Protein AF-A0A959N0I7-F1 (afdb_monomer_lite)

Radius of gyration: 16.75 Å; chains: 1; bounding box: 38×23×42 Å

Foldseek 3Di:
DVVVVVVVVVCVVVVVVVVDDPVQQCDAPDPQAHRVVLVVVVVVVVVVVVVVVVVCVVVDPPCVVPDDDPVNVVCVVVVDDDPDGDGDPPVPPVPRDDD

pLDDT: mean 81.97, std 13.55, range [45.0, 97.19]

Secondary structure (DSSP, 8-state):
--HHHHHHHHHHHHHHHTTS-HHHHH--SSTTBPPHHHHHHHHHHHHHHHHHHHHHHHH--TTTTSPPPHHHHHHHHHTS------B--TTTTTTS---

Sequence (99 aa):
MQIEKFNETLEIWINELNKFSFEQLLKKPDEKSWSLGQVYMHIIEEANWYNDQCKLALSDIENTDKPLSDDAKKLFEAGSFADKKIHADPVISENVKHP

Structure (mmCIF, N/CA/C/O backbone):
data_AF-A0A959N0I7-F1
#
_entry.id   AF-A0A959N0I7-F1
#
loop_
_atom_site.group_PDB
_atom_site.id
_atom_site.type_symbol
_atom_site.label_atom_id
_atom_site.label_alt_id
_atom_site.label_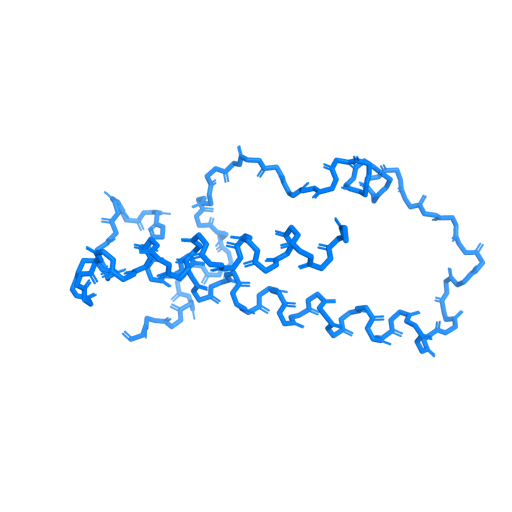comp_id
_atom_site.label_asym_id
_atom_site.label_entity_id
_atom_site.label_seq_id
_atom_site.pdbx_PDB_ins_code
_atom_site.Cartn_x
_atom_site.Cartn_y
_atom_site.Cartn_z
_atom_site.occupancy
_atom_site.B_iso_or_equiv
_atom_site.auth_seq_id
_atom_site.auth_comp_id
_atom_site.auth_asym_id
_atom_site.auth_atom_id
_atom_site.pdbx_PDB_model_num
ATOM 1 N N . MET A 1 1 ? -10.008 0.488 -19.131 1.00 60.78 1 MET A N 1
ATOM 2 C CA . MET A 1 1 ? -9.814 -0.936 -18.763 1.00 60.78 1 MET A CA 1
ATOM 3 C C . MET A 1 1 ? -8.683 -1.236 -17.757 1.00 60.78 1 MET A C 1
ATOM 5 O O . MET A 1 1 ? -8.834 -2.197 -17.022 1.00 60.78 1 MET A O 1
ATOM 9 N N . GLN A 1 2 ? -7.590 -0.459 -17.625 1.00 76.69 2 GLN A N 1
ATOM 10 C CA . GLN A 1 2 ? -6.690 -0.564 -16.439 1.00 76.69 2 GLN A CA 1
ATOM 11 C C . GLN A 1 2 ? -6.929 0.555 -15.413 1.00 76.69 2 GLN A C 1
ATOM 13 O O . GLN A 1 2 ? -6.985 0.295 -14.217 1.00 76.69 2 GLN A O 1
ATOM 18 N N . ILE A 1 3 ? -7.164 1.780 -15.892 1.00 84.94 3 ILE A N 1
ATOM 19 C CA . ILE A 1 3 ? -7.516 2.935 -15.050 1.00 84.94 3 ILE A CA 1
ATOM 20 C C . ILE A 1 3 ? -8.853 2.740 -14.321 1.00 84.94 3 ILE A C 1
ATOM 22 O O . ILE A 1 3 ? -8.954 3.094 -13.156 1.00 84.94 3 ILE A O 1
ATOM 26 N N . GLU A 1 4 ? -9.859 2.139 -14.966 1.00 90.12 4 GLU A N 1
ATOM 27 C CA . GLU A 1 4 ? -11.139 1.814 -14.306 1.00 90.12 4 GLU A CA 1
ATOM 28 C C . GLU A 1 4 ? -10.918 0.894 -13.102 1.00 90.12 4 GLU A C 1
ATOM 30 O O . GLU A 1 4 ? -11.290 1.251 -11.994 1.00 90.12 4 GLU A O 1
ATOM 35 N N . LYS A 1 5 ? -10.211 -0.228 -13.291 1.00 86.06 5 LYS A N 1
ATOM 36 C CA . LYS A 1 5 ? -9.889 -1.173 -12.212 1.00 86.06 5 LYS A CA 1
ATOM 37 C C . LYS A 1 5 ? -9.054 -0.528 -11.099 1.00 86.06 5 LYS A C 1
ATOM 39 O O . LYS A 1 5 ? -9.233 -0.847 -9.925 1.00 86.06 5 LYS A O 1
ATOM 44 N N . PHE A 1 6 ? -8.140 0.374 -11.455 1.00 84.31 6 PHE A N 1
ATOM 45 C CA . PHE A 1 6 ? -7.380 1.160 -10.483 1.00 84.31 6 PHE A CA 1
ATOM 46 C C . PHE A 1 6 ? -8.305 2.055 -9.645 1.00 84.31 6 PHE A C 1
ATOM 48 O O . PHE A 1 6 ? -8.252 1.999 -8.418 1.00 84.31 6 PHE A O 1
ATOM 55 N N . ASN A 1 7 ? -9.197 2.807 -10.291 1.00 91.62 7 ASN A N 1
ATOM 56 C CA . ASN A 1 7 ? -10.163 3.670 -9.610 1.00 91.62 7 ASN A CA 1
ATOM 57 C C . ASN A 1 7 ? -11.130 2.861 -8.735 1.00 91.62 7 ASN A C 1
ATOM 59 O O . ASN A 1 7 ? -11.330 3.219 -7.581 1.00 91.62 7 ASN A O 1
ATOM 63 N N . GLU A 1 8 ? -11.652 1.737 -9.232 1.00 94.31 8 GLU A N 1
ATOM 64 C CA . GLU A 1 8 ? -12.492 0.813 -8.457 1.00 94.31 8 GLU A CA 1
ATOM 65 C C . GLU A 1 8 ? -11.758 0.304 -7.210 1.00 94.31 8 GLU A C 1
ATOM 67 O O . GLU A 1 8 ? -12.324 0.257 -6.120 1.00 94.31 8 GLU A O 1
ATOM 72 N N . THR A 1 9 ? -10.472 -0.035 -7.345 1.00 89.19 9 THR A N 1
ATOM 73 C CA . THR A 1 9 ? -9.650 -0.461 -6.207 1.00 89.19 9 THR A CA 1
ATOM 74 C C . THR A 1 9 ? -9.528 0.665 -5.181 1.00 89.19 9 THR A C 1
ATOM 76 O O . THR A 1 9 ? -9.746 0.429 -3.994 1.00 89.19 9 THR A O 1
ATOM 79 N N . LEU A 1 10 ? -9.233 1.896 -5.614 1.00 91.12 10 LEU A N 1
ATOM 80 C CA . LEU A 1 10 ? -9.157 3.052 -4.715 1.00 91.12 10 LEU A CA 1
ATOM 81 C C . LEU A 1 10 ? -10.487 3.324 -4.006 1.00 91.12 10 LEU A C 1
ATOM 83 O O . LEU A 1 10 ? -10.493 3.572 -2.802 1.00 91.12 10 LEU A O 1
ATOM 87 N N . GLU A 1 11 ? -11.607 3.245 -4.724 1.00 96.06 11 GLU A N 1
ATOM 88 C CA . GLU A 1 11 ? -12.938 3.422 -4.146 1.00 96.06 11 GLU A CA 1
ATOM 89 C C . GLU A 1 11 ? -13.223 2.384 -3.062 1.00 96.06 11 GLU A C 1
ATOM 91 O O . GLU A 1 11 ? -13.732 2.744 -2.003 1.00 96.06 11 GLU A O 1
ATOM 96 N N . ILE A 1 12 ? -12.851 1.117 -3.278 1.00 94.50 12 ILE A N 1
ATOM 97 C CA . ILE A 1 12 ? -12.976 0.069 -2.257 1.00 94.50 12 ILE A CA 1
ATOM 98 C C . ILE A 1 12 ? -12.190 0.463 -1.003 1.00 94.50 12 ILE A C 1
ATOM 100 O O . ILE A 1 12 ? -12.773 0.519 0.077 1.00 94.50 12 ILE A O 1
ATOM 104 N N . TRP A 1 13 ? -10.902 0.798 -1.126 1.00 92.56 13 TRP A N 1
ATOM 105 C CA . TRP A 1 13 ? -10.075 1.160 0.033 1.00 92.56 13 TRP A CA 1
ATOM 106 C C . TRP A 1 13 ? -10.599 2.402 0.767 1.00 92.56 13 TRP A C 1
ATOM 108 O O . TRP A 1 13 ? -10.665 2.407 1.994 1.00 92.56 13 TRP A O 1
ATOM 118 N N . ILE A 1 14 ? -11.038 3.438 0.049 1.00 94.69 14 ILE A N 1
ATOM 119 C CA . ILE A 1 14 ? -11.613 4.646 0.660 1.00 94.69 14 ILE A CA 1
ATOM 120 C C . ILE A 1 14 ? -12.924 4.319 1.390 1.00 94.69 14 ILE A C 1
ATOM 122 O O . ILE A 1 14 ? -13.133 4.744 2.528 1.00 94.69 14 ILE A O 1
ATOM 126 N N . ASN A 1 15 ? -13.806 3.542 0.760 1.00 97.19 15 ASN A N 1
ATOM 127 C CA . ASN A 1 15 ? -15.093 3.170 1.341 1.00 97.19 15 ASN A CA 1
ATOM 128 C C . ASN A 1 15 ? -14.935 2.260 2.563 1.00 97.19 15 ASN A C 1
ATOM 130 O O . ASN A 1 15 ? -15.686 2.413 3.525 1.00 97.19 15 ASN A O 1
ATOM 134 N N . GLU A 1 16 ? -13.968 1.340 2.557 1.00 95.00 16 GLU A N 1
ATOM 135 C CA . GLU A 1 16 ? -13.647 0.520 3.727 1.00 95.00 16 GLU A CA 1
ATOM 136 C C . GLU A 1 16 ? -13.049 1.361 4.862 1.00 95.00 16 GLU A C 1
ATOM 138 O O . GLU A 1 16 ? -13.456 1.191 6.011 1.00 95.00 16 GLU A O 1
ATOM 143 N N . LEU A 1 17 ? -12.151 2.308 4.564 1.00 94.31 17 LEU A N 1
ATOM 144 C CA . LEU A 1 17 ? -11.564 3.204 5.568 1.00 94.31 17 LEU A CA 1
ATOM 145 C C . LEU A 1 17 ? -12.634 4.002 6.323 1.00 94.31 17 LEU A C 1
ATOM 147 O O . LEU A 1 17 ? -12.586 4.100 7.549 1.00 94.31 17 LEU A O 1
ATOM 151 N N . ASN A 1 18 ? -13.637 4.509 5.602 1.00 95.88 18 ASN A N 1
ATOM 152 C CA . ASN A 1 18 ? -14.731 5.310 6.160 1.00 95.88 18 ASN A CA 1
ATOM 153 C C . ASN A 1 18 ? -15.617 4.556 7.168 1.00 95.88 18 ASN A C 1
ATOM 155 O O . ASN A 1 18 ? -16.419 5.180 7.863 1.00 95.88 18 ASN A O 1
ATOM 159 N N . LYS A 1 19 ? -15.496 3.226 7.272 1.00 96.88 19 LYS A N 1
ATOM 160 C CA . LYS A 1 19 ? -16.259 2.414 8.235 1.00 96.88 19 LYS A CA 1
ATOM 161 C C . LYS A 1 19 ? -15.663 2.418 9.644 1.00 96.88 19 LYS A C 1
ATOM 163 O O . LYS A 1 19 ? -16.307 1.911 10.562 1.00 96.88 19 LYS A O 1
ATOM 168 N N . PHE A 1 20 ? -14.458 2.956 9.827 1.00 96.12 20 PHE A N 1
ATOM 169 C CA . PHE A 1 20 ? -13.736 2.921 11.097 1.00 96.12 20 PHE A CA 1
ATOM 170 C C . PHE A 1 20 ? -13.624 4.313 11.716 1.00 96.12 20 PHE A C 1
ATOM 172 O O . PHE A 1 20 ? -13.353 5.300 11.034 1.00 96.12 20 PHE A O 1
ATOM 179 N N . SER A 1 21 ? -13.776 4.395 13.039 1.00 96.94 21 SER A N 1
ATOM 180 C CA . SER A 1 21 ? -13.378 5.593 13.777 1.00 96.94 21 SER A CA 1
ATOM 181 C C . SER A 1 21 ? -11.855 5.717 13.809 1.00 96.94 21 SER A C 1
ATOM 183 O O . SER A 1 21 ? -11.129 4.723 13.727 1.00 96.94 21 SER A O 1
ATOM 185 N N . PHE A 1 22 ? -11.354 6.936 14.007 1.00 94.81 22 PHE A N 1
ATOM 186 C CA . PHE A 1 22 ? -9.917 7.179 14.145 1.00 94.81 22 PHE A CA 1
ATOM 187 C C . PHE A 1 22 ? -9.280 6.303 15.240 1.00 94.81 22 PHE A C 1
ATOM 189 O O . PHE A 1 22 ? -8.252 5.670 15.024 1.00 94.81 22 PHE A O 1
ATOM 196 N N . GLU A 1 23 ? -9.949 6.163 16.385 1.00 96.81 23 GLU A N 1
ATOM 197 C CA . GLU A 1 23 ? -9.502 5.301 17.485 1.00 96.81 23 GLU A CA 1
ATOM 198 C C . GLU A 1 23 ? -9.395 3.825 17.079 1.00 96.81 23 GLU A C 1
ATOM 200 O O . GLU A 1 23 ? -8.498 3.122 17.540 1.00 96.81 23 GLU A O 1
ATOM 205 N N . GLN A 1 24 ? -10.296 3.333 16.221 1.00 96.00 24 GLN A N 1
ATOM 206 C CA . GLN A 1 24 ? -10.227 1.964 15.706 1.00 96.00 24 GLN A CA 1
ATOM 207 C C . GLN A 1 24 ? -9.038 1.776 14.757 1.00 96.00 24 GLN A C 1
ATOM 209 O O . GLN A 1 24 ? -8.412 0.719 14.796 1.00 96.00 24 GLN A O 1
ATOM 214 N N . LEU A 1 25 ? -8.677 2.794 13.968 1.00 95.00 25 LEU A N 1
ATOM 215 C CA . LEU A 1 25 ? -7.515 2.748 13.070 1.00 95.00 25 LEU A CA 1
ATOM 216 C C . LEU A 1 25 ? -6.180 2.652 13.820 1.00 95.00 25 LEU A C 1
ATOM 218 O O . LEU A 1 25 ? -5.212 2.098 13.292 1.00 95.00 25 LEU A O 1
ATOM 222 N N . LEU A 1 26 ? -6.123 3.152 15.054 1.00 94.25 26 LEU A N 1
ATOM 223 C CA . LEU A 1 26 ? -4.931 3.092 15.902 1.00 94.25 26 LEU A CA 1
ATOM 224 C C . LEU A 1 26 ? -4.757 1.744 16.618 1.00 94.25 26 LEU A C 1
ATOM 226 O O . LEU A 1 26 ? -3.661 1.440 17.092 1.00 94.25 26 LEU A O 1
ATOM 230 N N . LYS A 1 27 ? -5.803 0.909 16.698 1.00 94.19 27 LYS A N 1
ATOM 231 C CA . LYS A 1 27 ? -5.730 -0.376 17.409 1.00 94.19 27 LYS A CA 1
ATOM 232 C C . LYS A 1 27 ? -4.883 -1.384 16.637 1.00 94.19 27 LYS A C 1
ATOM 234 O O . LYS A 1 27 ? -5.164 -1.698 15.481 1.00 94.19 27 LYS A O 1
ATOM 239 N N . LYS A 1 28 ? -3.872 -1.933 17.311 1.00 89.56 28 LYS A N 1
ATOM 240 C CA . LYS A 1 28 ? -3.096 -3.075 16.823 1.00 89.56 28 LYS A CA 1
ATOM 241 C C . LYS A 1 28 ? -3.783 -4.392 17.210 1.00 89.56 28 LYS A C 1
ATOM 243 O O . LYS A 1 28 ? -4.258 -4.495 18.342 1.00 89.56 28 LYS A O 1
ATOM 248 N N . PRO A 1 29 ? -3.821 -5.399 16.318 1.00 87.56 29 PRO A N 1
ATOM 249 C CA . PRO A 1 29 ? -4.299 -6.740 16.663 1.00 87.56 29 PRO A CA 1
ATOM 250 C C . PRO A 1 29 ? -3.455 -7.422 17.751 1.00 87.56 29 PRO A C 1
ATOM 252 O O . PRO A 1 29 ? -3.992 -8.138 18.591 1.00 87.56 29 PRO A O 1
ATOM 255 N N . ASP A 1 30 ? -2.142 -7.185 17.729 1.00 87.69 30 ASP A N 1
ATOM 256 C CA . ASP A 1 30 ? -1.151 -7.653 18.698 1.00 87.69 30 ASP A CA 1
ATOM 257 C C . ASP A 1 30 ? 0.105 -6.761 18.619 1.00 87.69 30 ASP A C 1
ATOM 259 O O . ASP A 1 30 ? 0.205 -5.897 17.749 1.00 87.69 30 ASP A O 1
ATOM 263 N N . GLU A 1 31 ? 1.073 -6.957 19.516 1.00 83.44 31 GLU A N 1
ATOM 264 C CA . GLU A 1 31 ? 2.283 -6.121 19.606 1.00 83.44 31 GLU A CA 1
ATOM 265 C C . GLU A 1 31 ? 3.163 -6.140 18.343 1.00 83.44 31 GLU A C 1
ATOM 267 O O . GLU A 1 31 ? 3.887 -5.178 18.086 1.00 83.44 31 GLU A O 1
ATOM 272 N N . LYS A 1 32 ? 3.101 -7.215 17.550 1.00 82.88 32 LYS A N 1
ATOM 273 C CA . LYS A 1 32 ? 3.946 -7.448 16.367 1.00 82.88 32 LYS A CA 1
ATOM 274 C C . LYS A 1 32 ? 3.239 -7.119 15.052 1.00 82.88 32 LYS A C 1
ATOM 276 O O . LYS A 1 32 ? 3.876 -7.101 13.996 1.00 82.88 32 LYS A O 1
ATOM 281 N N . SER A 1 33 ? 1.934 -6.882 15.108 1.00 8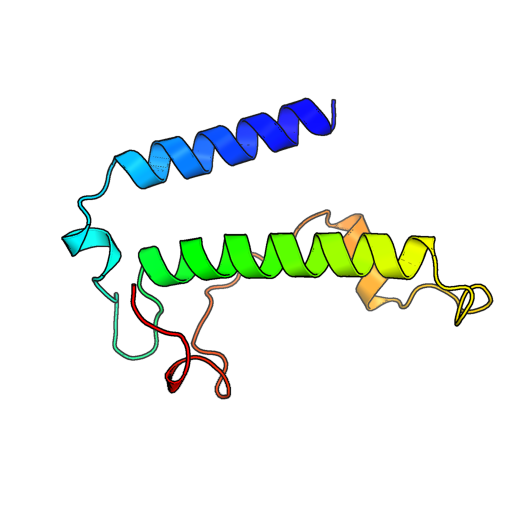4.88 33 SER A N 1
ATOM 282 C CA . SER A 1 33 ? 1.097 -6.558 13.961 1.00 84.88 33 SER A CA 1
ATOM 283 C C . SER A 1 33 ? 0.911 -5.050 13.819 1.00 84.88 33 SER A C 1
ATOM 285 O O . SER A 1 33 ? 0.917 -4.287 14.788 1.00 84.88 33 SER A O 1
ATOM 287 N N . TRP A 1 34 ? 0.723 -4.605 12.584 1.00 85.94 34 TRP A N 1
ATOM 288 C CA . TRP A 1 34 ? 0.399 -3.213 12.299 1.00 85.94 34 TRP A CA 1
ATOM 289 C C . TRP A 1 34 ? -1.058 -2.904 12.637 1.00 85.94 34 TRP A C 1
ATOM 291 O O . TRP A 1 34 ? -1.937 -3.761 12.509 1.00 85.94 34 TRP A O 1
ATOM 301 N N . SER A 1 35 ? -1.319 -1.667 13.066 1.00 92.12 35 SER A N 1
ATOM 302 C CA . SER A 1 35 ? -2.689 -1.162 13.125 1.00 92.12 35 SER A CA 1
ATOM 303 C C . SER A 1 35 ? -3.227 -0.957 11.709 1.00 92.12 35 SER A C 1
ATOM 305 O O . SER A 1 35 ? -2.455 -0.822 10.755 1.00 92.12 35 SER A O 1
ATOM 307 N N . LEU A 1 36 ? -4.551 -0.883 11.556 1.00 91.75 36 LEU A N 1
ATOM 308 C CA . LEU A 1 36 ? -5.139 -0.623 10.240 1.00 91.75 36 LEU A CA 1
ATOM 309 C C . LEU A 1 36 ? -4.647 0.719 9.670 1.00 91.75 36 LEU A C 1
ATOM 311 O O . LEU A 1 36 ? -4.270 0.783 8.507 1.00 91.75 36 LEU A O 1
ATOM 315 N N . GLY A 1 37 ? -4.541 1.761 10.501 1.00 92.38 37 GLY A N 1
ATOM 316 C CA . GLY A 1 37 ? -3.978 3.053 10.097 1.00 92.38 37 GLY A CA 1
ATOM 317 C C . GLY A 1 37 ? -2.540 2.959 9.569 1.00 92.38 37 GLY A C 1
ATOM 318 O O . GLY A 1 37 ? -2.229 3.573 8.553 1.00 92.38 37 GLY A O 1
ATOM 319 N N . GLN A 1 38 ? -1.681 2.144 10.193 1.00 89.19 38 GLN A N 1
ATOM 320 C CA . GLN A 1 38 ? -0.312 1.918 9.708 1.00 89.19 38 GLN A CA 1
ATOM 321 C C . GLN A 1 38 ? -0.292 1.216 8.343 1.00 89.19 38 GLN A C 1
ATOM 323 O O . GLN A 1 38 ? 0.512 1.576 7.488 1.00 89.19 38 GLN A O 1
ATOM 328 N N . VAL A 1 39 ? -1.206 0.267 8.107 1.00 88.75 39 VAL A N 1
ATOM 329 C CA . VAL A 1 39 ? -1.351 -0.384 6.794 1.00 88.75 39 VAL A CA 1
ATOM 330 C C . VAL A 1 39 ? -1.728 0.634 5.714 1.00 88.75 39 VAL A C 1
ATOM 332 O O . VAL A 1 39 ? -1.092 0.654 4.664 1.00 88.75 39 VAL A O 1
ATOM 335 N N . TYR A 1 40 ? -2.703 1.515 5.967 1.00 91.62 40 TYR A N 1
ATOM 336 C CA . TYR A 1 40 ? -3.088 2.558 5.003 1.00 91.62 40 TYR A CA 1
ATOM 337 C C . TYR A 1 40 ? -1.944 3.531 4.701 1.00 91.62 40 TYR A C 1
ATOM 339 O O . TYR A 1 40 ? -1.700 3.832 3.534 1.00 91.62 40 TYR A O 1
ATOM 347 N N . MET A 1 41 ? -1.224 3.994 5.728 1.00 90.12 41 MET A N 1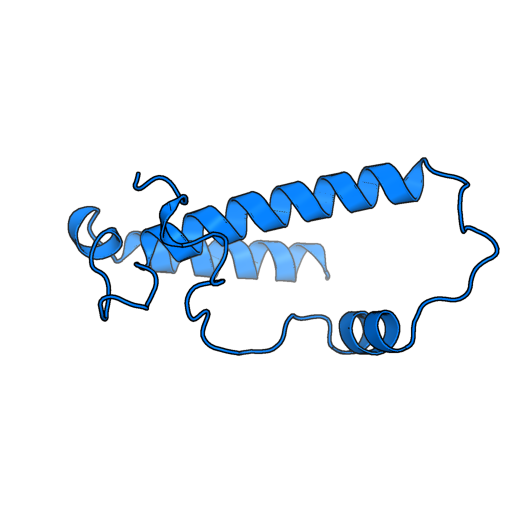
ATOM 348 C CA . MET A 1 41 ? -0.076 4.887 5.535 1.00 90.12 41 MET A CA 1
ATOM 349 C C . MET A 1 41 ? 1.012 4.231 4.687 1.00 90.12 41 MET A C 1
ATOM 351 O O . MET A 1 41 ? 1.477 4.836 3.726 1.00 90.12 41 MET A O 1
ATOM 355 N N . HIS A 1 42 ? 1.348 2.973 4.972 1.00 85.81 42 HIS A N 1
ATOM 356 C CA . HIS A 1 42 ? 2.332 2.236 4.188 1.00 85.81 42 HIS A CA 1
ATOM 357 C C . HIS A 1 42 ? 1.902 2.047 2.732 1.00 85.81 42 HIS A C 1
ATOM 359 O O . HIS A 1 42 ? 2.705 2.269 1.836 1.00 85.81 42 HIS A O 1
ATOM 365 N N . ILE A 1 43 ? 0.634 1.703 2.469 1.00 85.88 43 ILE A N 1
ATOM 366 C CA . ILE A 1 43 ? 0.131 1.582 1.090 1.00 85.88 43 ILE A CA 1
ATOM 367 C C . ILE A 1 43 ? 0.319 2.903 0.327 1.00 85.88 43 ILE A C 1
ATOM 369 O O . ILE A 1 43 ? 0.725 2.881 -0.832 1.00 85.88 43 ILE A O 1
ATOM 373 N N . ILE A 1 44 ? 0.052 4.048 0.965 1.00 87.94 44 ILE A N 1
ATOM 374 C CA . ILE A 1 44 ? 0.236 5.372 0.353 1.00 87.94 44 ILE A CA 1
ATOM 375 C C . ILE A 1 44 ? 1.721 5.660 0.095 1.00 87.94 44 ILE A C 1
ATOM 377 O O . ILE A 1 44 ? 2.081 6.096 -0.999 1.00 87.94 44 ILE A O 1
ATOM 381 N N . GLU A 1 45 ? 2.582 5.435 1.088 1.00 87.00 45 GLU A N 1
ATOM 382 C CA . GLU A 1 45 ? 4.027 5.671 0.988 1.00 87.00 45 GLU A CA 1
ATOM 383 C C . GLU A 1 45 ? 4.672 4.798 -0.095 1.00 87.00 45 GLU A C 1
ATOM 385 O O . GLU A 1 45 ? 5.352 5.324 -0.975 1.00 87.00 45 GLU A O 1
ATOM 390 N N . GLU A 1 46 ? 4.386 3.495 -0.098 1.00 84.62 46 GLU A N 1
ATOM 391 C CA . GLU A 1 46 ? 4.885 2.557 -1.105 1.00 84.62 46 GLU A CA 1
ATOM 392 C C . GLU A 1 46 ? 4.361 2.901 -2.497 1.00 84.62 46 GLU A C 1
ATOM 394 O O . GLU A 1 46 ? 5.138 2.948 -3.447 1.00 84.62 46 GLU A O 1
ATOM 399 N N . ALA A 1 47 ? 3.065 3.202 -2.649 1.00 85.12 47 ALA A N 1
ATOM 400 C CA . ALA A 1 47 ? 2.510 3.583 -3.948 1.00 85.12 47 ALA A CA 1
ATOM 401 C C . ALA A 1 47 ? 3.204 4.830 -4.521 1.00 85.12 47 ALA A C 1
ATOM 403 O O . ALA A 1 47 ? 3.505 4.878 -5.716 1.00 85.12 47 ALA A O 1
ATOM 404 N N . ASN A 1 48 ? 3.503 5.822 -3.677 1.00 87.56 48 ASN A N 1
ATOM 405 C CA . ASN A 1 48 ? 4.273 6.995 -4.086 1.00 87.56 48 ASN A CA 1
ATOM 406 C C . ASN A 1 48 ? 5.711 6.629 -4.459 1.00 87.56 48 ASN A C 1
ATOM 408 O O . ASN A 1 48 ? 6.183 7.039 -5.520 1.00 87.56 48 ASN A O 1
ATOM 412 N N . TRP A 1 49 ? 6.379 5.815 -3.640 1.00 86.31 49 TRP A N 1
ATOM 413 C CA . TRP A 1 49 ? 7.738 5.361 -3.915 1.00 86.31 49 TRP A CA 1
ATOM 414 C C . TRP A 1 49 ? 7.828 4.598 -5.244 1.00 86.31 49 TRP A C 1
ATOM 416 O O . TRP A 1 49 ? 8.672 4.932 -6.074 1.00 86.31 49 TRP A O 1
ATOM 426 N N . TYR A 1 50 ? 6.919 3.653 -5.510 1.00 82.44 50 TYR A N 1
ATOM 427 C CA . TYR A 1 50 ? 6.849 2.930 -6.785 1.00 82.44 50 TYR A CA 1
ATOM 428 C C . TYR A 1 50 ? 6.601 3.865 -7.968 1.00 82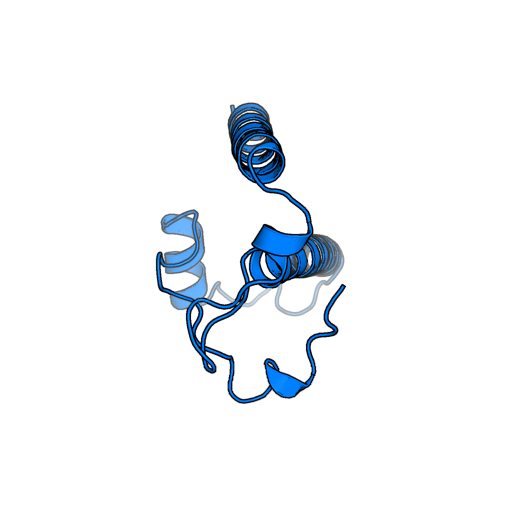.44 50 TYR A C 1
ATOM 430 O O . TYR A 1 50 ? 7.247 3.720 -9.004 1.00 82.44 50 TYR A O 1
ATOM 438 N N . ASN A 1 51 ? 5.707 4.849 -7.827 1.00 86.31 51 ASN A N 1
ATOM 439 C CA . ASN A 1 51 ? 5.485 5.845 -8.875 1.00 86.31 51 ASN A CA 1
ATOM 440 C C . ASN A 1 51 ? 6.762 6.637 -9.182 1.00 86.31 51 ASN A C 1
ATOM 442 O O . ASN A 1 51 ? 7.044 6.920 -10.347 1.00 86.31 51 ASN A O 1
ATOM 446 N N . ASP A 1 52 ? 7.548 6.972 -8.163 1.00 88.56 52 ASP A N 1
ATOM 447 C CA . ASP A 1 52 ? 8.827 7.651 -8.343 1.00 88.56 52 ASP A CA 1
ATOM 448 C C . ASP A 1 52 ? 9.885 6.732 -8.969 1.00 88.56 52 ASP A C 1
ATOM 450 O O . ASP A 1 52 ? 10.583 7.167 -9.885 1.00 88.56 52 ASP A O 1
ATOM 454 N N . GLN A 1 53 ? 9.939 5.448 -8.596 1.00 84.88 53 GLN A N 1
ATOM 455 C CA . GLN A 1 53 ? 10.796 4.468 -9.276 1.00 84.88 53 GLN A CA 1
ATOM 456 C C . GLN A 1 53 ? 10.425 4.301 -10.754 1.00 84.88 53 GLN A C 1
ATOM 458 O O . GLN A 1 53 ? 11.311 4.249 -11.602 1.00 84.88 53 GLN A O 1
ATOM 463 N N . CYS A 1 54 ? 9.134 4.283 -11.095 1.00 86.00 54 CYS A N 1
ATOM 464 C CA . CYS A 1 54 ? 8.682 4.245 -12.487 1.00 86.00 54 CYS A CA 1
ATOM 465 C C . CYS A 1 54 ? 9.150 5.478 -13.272 1.00 86.00 54 CYS A C 1
ATOM 467 O O . CYS A 1 54 ? 9.619 5.343 -14.401 1.00 86.00 54 CYS A O 1
ATOM 469 N N . LYS A 1 55 ? 9.061 6.680 -12.685 1.00 90.25 55 LYS A N 1
ATOM 470 C CA . LYS A 1 55 ? 9.575 7.907 -13.320 1.00 90.25 55 LYS A CA 1
ATOM 471 C C . LYS A 1 55 ? 11.083 7.825 -13.541 1.00 90.25 55 LYS A C 1
ATOM 473 O O . LYS A 1 55 ? 11.543 8.170 -14.625 1.00 90.25 55 LYS A O 1
ATOM 478 N N . LEU A 1 56 ? 11.827 7.353 -12.539 1.00 88.25 56 LEU A N 1
ATOM 479 C CA . LEU A 1 56 ? 13.274 7.175 -12.632 1.00 88.25 56 LEU A CA 1
ATOM 480 C C . LEU A 1 56 ? 13.628 6.185 -13.742 1.00 88.25 56 LEU A C 1
ATOM 482 O O . LEU A 1 56 ? 14.368 6.556 -14.646 1.00 88.25 56 LEU A O 1
ATOM 486 N N . ALA A 1 57 ? 13.020 4.998 -13.749 1.00 85.19 57 ALA A N 1
ATOM 487 C CA . ALA A 1 57 ? 13.256 3.963 -14.755 1.00 85.19 57 ALA A CA 1
ATOM 488 C C . ALA A 1 57 ? 12.922 4.411 -16.189 1.00 85.19 57 ALA A C 1
ATOM 490 O O . ALA A 1 57 ? 13.545 3.948 -17.137 1.00 85.19 57 ALA A O 1
ATOM 491 N N . LEU A 1 58 ? 11.955 5.318 -16.368 1.00 86.44 58 LEU A N 1
ATOM 492 C CA . LEU A 1 58 ? 11.650 5.908 -17.678 1.00 86.44 58 LEU A CA 1
ATOM 493 C C . LEU A 1 58 ? 12.704 6.922 -18.148 1.00 86.44 58 LEU A C 1
ATOM 495 O O . LEU A 1 58 ? 12.805 7.182 -19.346 1.00 86.44 58 LEU A O 1
ATOM 499 N N . SER A 1 59 ? 13.440 7.532 -17.219 1.00 88.06 59 SER A N 1
ATOM 500 C CA . SER A 1 59 ? 14.455 8.556 -17.502 1.00 88.06 59 SER A CA 1
ATOM 501 C C . SER A 1 59 ? 15.891 8.032 -17.487 1.00 88.06 59 SER A C 1
ATOM 503 O O . SER A 1 59 ? 16.779 8.668 -18.054 1.00 88.06 59 SER A O 1
ATOM 505 N N . ASP A 1 60 ? 16.114 6.897 -16.832 1.00 84.31 60 ASP A N 1
ATOM 506 C CA . ASP A 1 60 ? 17.424 6.298 -16.637 1.00 84.31 60 ASP A CA 1
ATOM 507 C C . ASP A 1 60 ? 17.773 5.361 -17.801 1.00 84.31 60 ASP A C 1
ATOM 509 O O . ASP A 1 60 ? 16.973 4.525 -18.222 1.00 84.31 60 ASP A O 1
ATOM 513 N N . ILE A 1 61 ? 18.981 5.518 -18.342 1.00 82.44 61 ILE A N 1
ATOM 514 C CA . ILE A 1 61 ? 19.515 4.651 -19.398 1.00 82.44 61 ILE A CA 1
ATOM 515 C C . ILE A 1 61 ? 20.349 3.499 -18.828 1.00 82.44 61 ILE A C 1
ATOM 517 O O . ILE A 1 61 ? 20.683 2.563 -19.563 1.00 82.44 61 ILE A O 1
ATOM 521 N N . GLU A 1 62 ? 20.697 3.550 -17.539 1.00 80.56 62 GLU A N 1
ATOM 522 C CA . GLU A 1 62 ? 21.402 2.467 -16.872 1.00 80.56 62 GLU A CA 1
ATOM 523 C C . GLU A 1 62 ? 20.548 1.197 -16.882 1.00 80.56 62 GLU A C 1
ATOM 525 O O . GLU A 1 62 ? 19.359 1.202 -16.572 1.00 80.56 62 GLU A O 1
ATOM 530 N N . ASN A 1 63 ? 21.178 0.067 -17.207 1.00 80.94 63 ASN A N 1
ATOM 531 C CA . ASN A 1 63 ? 20.549 -1.257 -17.246 1.00 80.94 63 ASN A CA 1
ATOM 532 C C . ASN A 1 63 ? 19.523 -1.470 -18.373 1.00 80.94 63 ASN A C 1
ATOM 534 O O . ASN A 1 63 ? 18.864 -2.508 -18.383 1.00 80.94 63 ASN A O 1
ATOM 538 N N . THR A 1 64 ? 19.421 -0.559 -19.347 1.00 82.62 64 THR A N 1
ATOM 539 C CA . THR A 1 64 ? 18.574 -0.746 -20.546 1.00 82.62 64 THR A CA 1
ATOM 540 C C . THR A 1 64 ? 18.972 -1.963 -21.388 1.00 82.62 64 THR A C 1
ATOM 542 O O . THR A 1 64 ? 18.149 -2.512 -22.118 1.00 82.62 64 THR A O 1
ATOM 545 N N . ASP A 1 65 ? 20.220 -2.416 -21.266 1.00 86.44 65 ASP A N 1
ATOM 546 C CA . ASP A 1 65 ? 20.777 -3.607 -21.905 1.00 86.44 65 ASP A CA 1
ATOM 547 C C . ASP A 1 65 ? 20.625 -4.888 -21.062 1.00 86.44 65 ASP A C 1
ATOM 549 O O . ASP A 1 65 ? 20.936 -5.984 -21.538 1.00 86.44 65 ASP A O 1
ATOM 553 N N . LYS A 1 66 ? 20.145 -4.782 -19.815 1.00 86.38 66 LYS A N 1
ATOM 554 C CA . LYS A 1 66 ? 20.014 -5.925 -18.907 1.00 86.38 66 LYS A CA 1
ATOM 555 C C . LYS A 1 66 ? 18.634 -6.578 -19.027 1.00 86.38 66 LYS A C 1
ATOM 557 O O . LYS A 1 66 ? 17.618 -5.888 -19.102 1.00 86.38 66 LYS A O 1
ATOM 562 N N . PRO A 1 67 ? 18.557 -7.921 -19.003 1.00 85.06 67 PRO A N 1
ATOM 563 C CA . PRO A 1 67 ? 17.278 -8.612 -19.007 1.00 85.06 67 PRO A CA 1
ATOM 564 C C . PRO A 1 67 ? 16.547 -8.431 -17.671 1.00 85.06 67 PRO A C 1
ATOM 566 O O . PRO A 1 67 ? 17.164 -8.363 -16.607 1.00 85.06 67 PRO A O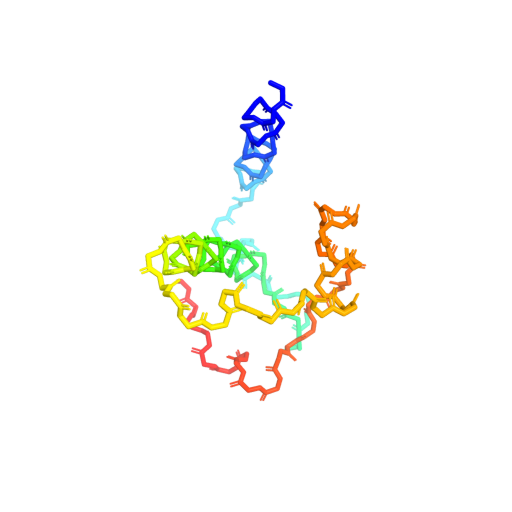 1
ATOM 569 N N . LEU A 1 68 ? 15.214 -8.438 -17.729 1.00 84.62 68 LEU A N 1
ATOM 570 C CA . LEU A 1 68 ? 14.357 -8.481 -16.547 1.00 84.62 68 LEU A CA 1
ATOM 571 C C . LEU A 1 68 ? 14.677 -9.725 -15.700 1.00 84.62 68 LEU A C 1
ATOM 573 O O . LEU A 1 68 ? 14.756 -10.836 -16.238 1.00 84.62 68 LEU A O 1
ATOM 577 N N . SER A 1 69 ? 14.838 -9.547 -14.386 1.00 87.38 69 SER A N 1
ATOM 578 C CA . SER A 1 69 ? 15.093 -10.663 -13.470 1.00 87.38 69 SER A CA 1
ATOM 579 C C . SER A 1 69 ? 13.899 -11.620 -13.411 1.00 87.38 69 SER A C 1
ATOM 581 O O . SER A 1 69 ? 12.752 -11.229 -13.639 1.00 87.38 69 SER A O 1
ATOM 583 N N . ASP A 1 70 ? 14.150 -12.888 -13.086 1.00 89.00 70 ASP A N 1
ATOM 584 C CA . ASP A 1 70 ? 13.082 -13.893 -13.018 1.00 89.00 70 ASP A CA 1
ATOM 585 C C . ASP A 1 70 ? 12.054 -13.595 -11.919 1.00 89.00 70 ASP A C 1
ATOM 587 O O . ASP A 1 70 ? 10.873 -13.898 -12.079 1.00 89.00 70 ASP A O 1
ATOM 591 N N . ASP A 1 71 ? 12.470 -12.950 -10.829 1.00 79.50 71 ASP A N 1
ATOM 592 C CA . ASP A 1 71 ? 11.551 -12.524 -9.772 1.00 79.50 71 ASP A CA 1
ATOM 593 C C . ASP A 1 71 ? 10.681 -11.345 -10.212 1.00 79.50 71 ASP A C 1
ATOM 595 O O . ASP A 1 71 ? 9.481 -11.333 -9.936 1.00 79.50 71 ASP A O 1
ATOM 599 N N . ALA A 1 72 ? 11.239 -10.400 -10.974 1.00 80.88 72 ALA A N 1
ATOM 600 C CA . ALA A 1 72 ? 10.455 -9.311 -11.540 1.00 80.88 72 ALA A CA 1
ATOM 601 C C . ALA A 1 72 ? 9.450 -9.826 -12.584 1.00 80.88 72 ALA A C 1
ATOM 603 O O . ALA A 1 72 ? 8.304 -9.384 -12.580 1.00 80.88 72 ALA A O 1
ATOM 604 N N . LYS A 1 73 ? 9.818 -10.816 -13.414 1.00 86.62 73 LYS A N 1
ATOM 605 C CA . LYS A 1 73 ? 8.867 -11.481 -14.330 1.00 86.62 73 LYS A CA 1
ATOM 606 C C . LYS A 1 73 ? 7.671 -12.055 -13.575 1.00 86.62 73 LYS A C 1
ATOM 608 O O . LYS A 1 73 ? 6.540 -11.729 -13.917 1.00 86.62 73 LYS A O 1
ATOM 613 N N . LYS A 1 74 ? 7.913 -12.830 -12.511 1.00 85.38 74 LYS A N 1
ATOM 614 C CA . LYS A 1 74 ? 6.840 -13.412 -11.682 1.00 85.38 74 LYS A CA 1
ATOM 615 C C . LYS A 1 74 ? 5.941 -12.339 -11.067 1.00 85.38 74 LYS A C 1
ATOM 617 O O . LYS A 1 74 ? 4.728 -12.514 -11.034 1.00 85.38 74 LYS A O 1
ATOM 622 N N . LEU A 1 75 ? 6.523 -11.238 -10.586 1.00 79.94 75 LEU A N 1
ATOM 623 C CA . LEU A 1 75 ? 5.766 -10.123 -10.011 1.00 79.94 75 LEU A CA 1
ATOM 624 C C . LEU A 1 75 ? 4.863 -9.454 -11.059 1.00 79.94 75 LEU A C 1
ATOM 626 O O . LEU A 1 75 ? 3.679 -9.239 -10.802 1.00 79.94 75 LEU A O 1
ATOM 630 N N . PHE A 1 76 ? 5.398 -9.162 -12.248 1.00 82.81 76 PHE A N 1
ATOM 631 C CA . PHE A 1 76 ? 4.632 -8.538 -13.329 1.00 82.81 76 PHE A CA 1
ATOM 632 C C . PHE A 1 76 ? 3.559 -9.467 -13.909 1.00 82.81 76 PHE A C 1
ATOM 634 O O . PHE A 1 76 ? 2.462 -9.001 -14.207 1.00 82.81 76 PHE A O 1
ATOM 641 N N . GLU A 1 77 ? 3.838 -10.767 -14.026 1.00 86.25 77 GLU A N 1
ATOM 642 C CA . GLU A 1 77 ? 2.853 -11.776 -14.440 1.00 86.25 77 GLU A CA 1
ATOM 643 C C . GLU A 1 77 ? 1.710 -11.912 -13.428 1.00 86.25 77 GLU A C 1
ATOM 645 O O . GLU A 1 77 ? 0.550 -12.028 -13.823 1.00 86.25 77 GLU A O 1
ATOM 650 N N . ALA A 1 78 ? 2.019 -11.869 -12.128 1.00 82.75 78 ALA A N 1
ATOM 651 C CA . ALA A 1 78 ? 1.010 -11.913 -11.073 1.00 82.75 78 ALA A CA 1
ATOM 652 C C . ALA A 1 78 ? 0.148 -10.640 -11.034 1.00 82.75 78 ALA A C 1
ATOM 654 O O . ALA A 1 78 ? -1.021 -10.699 -10.654 1.00 82.75 78 ALA A O 1
ATOM 655 N N . GLY A 1 79 ? 0.711 -9.485 -11.408 1.00 75.88 79 GLY A N 1
ATOM 656 C CA . GLY A 1 79 ? 0.017 -8.196 -11.366 1.00 75.88 79 GLY A CA 1
ATOM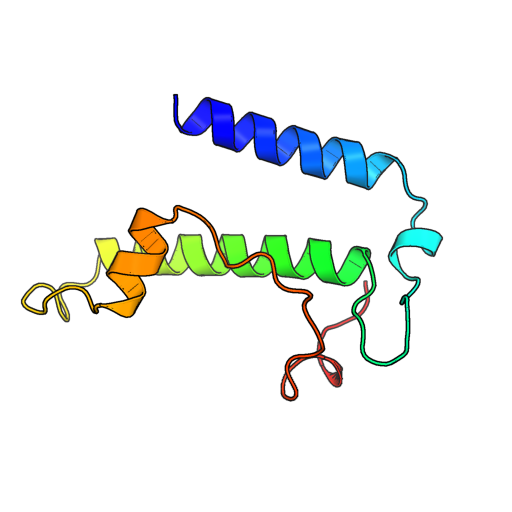 657 C C . GLY A 1 79 ? -0.389 -7.759 -9.952 1.00 75.88 79 GLY A C 1
ATOM 658 O O . GLY A 1 79 ? -1.234 -6.877 -9.799 1.00 75.88 79 GLY A O 1
ATOM 659 N N . SER A 1 80 ? 0.177 -8.388 -8.920 1.00 72.38 80 SER A N 1
ATOM 660 C CA . SER A 1 80 ? -0.077 -8.097 -7.512 1.00 72.38 80 SER A CA 1
ATOM 661 C C . SER A 1 80 ? 1.088 -8.561 -6.641 1.00 72.38 80 SER A C 1
ATOM 663 O O . SER A 1 80 ? 1.801 -9.509 -6.976 1.00 72.38 80 SER A O 1
ATOM 665 N N . PHE A 1 81 ? 1.241 -7.939 -5.474 1.00 70.50 81 PHE A N 1
ATOM 666 C CA . PHE A 1 81 ? 2.086 -8.491 -4.418 1.00 70.50 81 PHE A CA 1
ATOM 667 C C . PHE A 1 81 ? 1.456 -9.759 -3.830 1.00 70.50 81 PHE A C 1
ATOM 669 O O . PHE A 1 81 ? 0.265 -10.027 -4.005 1.00 70.50 81 PHE A O 1
ATOM 676 N N . ALA A 1 82 ? 2.270 -10.564 -3.147 1.00 71.94 82 ALA A N 1
ATOM 677 C CA . ALA A 1 82 ? 1.783 -11.764 -2.480 1.00 71.94 82 ALA A CA 1
ATOM 678 C C . ALA A 1 82 ? 0.813 -11.396 -1.346 1.00 71.94 82 ALA A C 1
ATOM 680 O O . ALA A 1 82 ? 1.136 -10.547 -0.517 1.00 71.94 82 ALA A O 1
ATOM 681 N N . ASP A 1 83 ? -0.329 -12.085 -1.274 1.00 77.94 83 ASP A N 1
ATOM 682 C CA . ASP A 1 83 ? -1.297 -11.952 -0.179 1.00 77.94 83 ASP A CA 1
ATOM 683 C C . ASP A 1 83 ? -0.745 -12.608 1.096 1.00 77.94 83 ASP A C 1
ATOM 685 O O . ASP A 1 83 ? -0.989 -13.777 1.409 1.00 77.94 83 ASP A O 1
ATOM 689 N N . LYS A 1 84 ? 0.129 -11.875 1.782 1.00 77.19 84 LYS A N 1
ATOM 690 C CA . LYS A 1 84 ? 0.782 -12.288 3.021 1.00 77.19 84 LYS A CA 1
ATOM 691 C C . LYS A 1 84 ? 0.579 -11.200 4.059 1.00 77.19 84 LYS A C 1
ATOM 693 O O . LYS A 1 84 ? 0.724 -10.016 3.769 1.00 77.19 84 LYS A O 1
ATOM 698 N N . LYS A 1 85 ? 0.287 -11.609 5.295 1.00 69.06 85 LYS A N 1
ATOM 699 C CA . LYS A 1 85 ? 0.211 -10.671 6.416 1.00 69.06 85 LYS A CA 1
ATOM 700 C C . LYS A 1 85 ? 1.553 -9.973 6.598 1.00 69.06 85 LYS A C 1
ATOM 702 O O . LYS A 1 85 ? 2.588 -10.632 6.705 1.00 69.06 85 LYS A O 1
ATOM 707 N N . ILE A 1 86 ? 1.495 -8.648 6.686 1.00 66.38 86 ILE A N 1
ATOM 708 C CA . ILE A 1 86 ? 2.637 -7.823 7.057 1.00 66.38 86 ILE A CA 1
ATOM 709 C C . ILE A 1 86 ? 2.836 -8.002 8.559 1.00 66.38 86 ILE A C 1
ATOM 711 O O . ILE A 1 86 ? 2.157 -7.401 9.391 1.00 66.38 86 ILE A O 1
ATOM 715 N N . HIS A 1 87 ? 3.743 -8.906 8.896 1.00 62.75 87 HIS A N 1
ATOM 716 C CA . HIS A 1 87 ? 4.367 -8.930 10.204 1.00 62.75 87 HIS A CA 1
ATOM 717 C C . HIS A 1 87 ? 5.543 -7.973 10.133 1.00 62.75 87 HIS A C 1
ATOM 719 O O . HIS A 1 87 ? 6.240 -7.987 9.121 1.00 62.75 87 HIS A O 1
ATOM 725 N N . ALA A 1 88 ? 5.696 -7.137 11.163 1.00 56.22 88 ALA A N 1
ATOM 726 C CA . ALA A 1 88 ? 6.772 -6.163 11.300 1.00 56.22 88 ALA A CA 1
ATOM 727 C C . ALA A 1 88 ? 8.016 -6.506 10.465 1.00 56.22 88 ALA A C 1
ATOM 729 O O . ALA A 1 88 ? 8.632 -7.552 10.677 1.00 56.22 88 ALA A O 1
ATOM 730 N N . ASP A 1 89 ? 8.395 -5.618 9.546 1.00 52.75 89 ASP A N 1
ATOM 731 C CA . ASP A 1 89 ? 9.754 -5.637 9.024 1.00 52.75 89 ASP A CA 1
ATOM 732 C C . ASP A 1 89 ? 10.677 -5.358 10.227 1.00 52.75 89 ASP A C 1
ATOM 734 O O . ASP A 1 89 ? 10.491 -4.316 10.876 1.00 52.75 89 ASP A O 1
ATOM 738 N N . PRO A 1 90 ? 11.606 -6.267 10.594 1.00 46.88 90 PRO A N 1
ATOM 739 C CA . PRO A 1 90 ? 12.440 -6.124 11.789 1.00 46.88 90 PRO A CA 1
ATOM 740 C C . PRO A 1 90 ? 13.280 -4.836 11.807 1.00 46.88 90 PRO A C 1
ATOM 742 O O . PRO A 1 90 ? 13.878 -4.524 12.832 1.00 46.88 90 PRO A O 1
ATOM 745 N N . VAL A 1 91 ? 13.321 -4.082 10.704 1.00 45.00 91 VAL A N 1
ATOM 746 C CA . VAL A 1 91 ? 14.039 -2.807 10.592 1.00 45.00 91 VAL A CA 1
ATOM 747 C C . VAL A 1 91 ? 13.119 -1.578 10.735 1.00 45.00 91 VAL A C 1
ATOM 749 O O . VAL A 1 91 ? 13.590 -0.495 11.085 1.00 45.00 91 VAL A O 1
ATOM 752 N N . ILE A 1 92 ? 11.807 -1.708 10.501 1.00 51.06 92 ILE A N 1
ATOM 753 C CA . ILE A 1 92 ? 10.928 -0.552 10.240 1.00 51.06 92 ILE A CA 1
ATOM 754 C C . ILE A 1 92 ? 9.857 -0.365 11.329 1.00 51.06 92 ILE A C 1
ATOM 756 O O . ILE A 1 92 ? 9.540 0.772 11.673 1.00 51.06 92 ILE A O 1
ATOM 760 N N . SER A 1 93 ? 9.321 -1.430 11.943 1.00 50.22 93 SER A N 1
ATOM 761 C CA . SER A 1 93 ? 8.090 -1.317 12.756 1.00 50.22 93 SER A CA 1
ATOM 762 C C . SER A 1 93 ? 8.182 -0.435 14.007 1.00 50.22 93 SER A C 1
ATOM 764 O O . SER A 1 93 ? 7.160 0.098 14.433 1.00 50.22 93 SER A O 1
ATOM 766 N N . GLU A 1 94 ? 9.366 -0.291 14.608 1.00 51.28 94 GLU A N 1
ATOM 767 C CA . GLU A 1 94 ? 9.585 0.601 15.761 1.00 51.28 94 GLU A CA 1
ATOM 768 C C . GLU A 1 94 ? 9.735 2.077 15.348 1.00 51.28 94 GLU A C 1
ATOM 770 O O . GLU A 1 94 ? 9.523 2.971 16.164 1.00 51.28 94 GLU A O 1
ATOM 775 N N . ASN A 1 95 ? 10.053 2.334 14.074 1.00 52.09 95 ASN A N 1
ATOM 776 C CA . ASN A 1 95 ? 10.350 3.663 13.533 1.00 52.09 95 ASN A CA 1
ATOM 777 C C . ASN A 1 95 ? 9.218 4.248 12.669 1.00 52.09 95 ASN A C 1
ATOM 779 O O . ASN A 1 95 ? 9.272 5.431 12.324 1.00 52.09 95 ASN A O 1
ATOM 783 N N . VAL A 1 96 ? 8.191 3.463 12.314 1.00 53.28 96 VAL A N 1
ATOM 784 C CA . VAL A 1 96 ? 7.008 3.986 11.610 1.00 53.28 96 VAL A CA 1
ATOM 785 C C . VAL A 1 96 ? 6.238 4.898 12.559 1.00 53.28 96 VAL A C 1
ATOM 787 O O . VAL A 1 96 ? 5.653 4.439 13.543 1.00 53.28 96 VAL A O 1
ATOM 790 N N . LYS A 1 97 ? 6.227 6.201 12.254 1.00 55.12 97 LYS A N 1
ATOM 791 C CA . LYS A 1 97 ? 5.453 7.190 13.007 1.00 55.12 97 LYS A CA 1
ATOM 792 C C . LYS A 1 97 ? 3.987 6.771 13.068 1.00 55.12 97 LYS A C 1
ATOM 794 O O . LYS A 1 97 ? 3.352 6.511 12.050 1.00 55.12 97 LYS A O 1
ATOM 799 N N . HIS A 1 98 ? 3.455 6.756 14.282 1.00 47.31 98 HIS A N 1
ATOM 800 C CA . HIS A 1 98 ? 2.018 6.717 14.487 1.00 47.31 98 HIS A CA 1
ATOM 801 C C . HIS A 1 98 ? 1.409 8.062 14.041 1.00 47.31 98 HIS A C 1
ATOM 803 O O . HIS A 1 98 ? 2.017 9.097 14.337 1.00 47.31 98 HIS A O 1
ATOM 809 N N . PRO A 1 99 ? 0.278 8.059 13.312 1.00 51.06 99 PRO A N 1
ATOM 810 C CA . PRO A 1 99 ? -0.481 9.275 13.034 1.00 51.06 99 PRO A CA 1
ATOM 811 C C . PRO A 1 99 ? -1.068 9.889 14.312 1.00 51.06 99 PRO A C 1
ATOM 813 O O . PRO A 1 99 ? -1.379 9.124 15.257 1.00 51.06 99 PRO A O 1
#